Protein AF-A0A1N7KGU0-F1 (afdb_monomer)

Nearest PDB structures (foldseek):
  3zkc-assembly1_B  TM=7.750E-01  e=6.112E-02  Bacillus subtilis subsp. subtilis str. 168
  3zkc-assembly1_A  TM=7.699E-01  e=1.001E-01  Bacillus subtilis subsp. subtilis str. 168
  1zz6-assembly1_B-2  TM=6.681E-01  e=3.657E-01  Streptomyces wedmorensis
  2bnn-assembly1_B-2  TM=7.001E-01  e=5.632E-01  Streptomyces wedmorensis
  1zzb-assembly1_A-2  TM=6.580E-01  e=4.400E-01  Streptomyces wedmorensis

Solvent-accessible surface area (backbone atoms only — not comparable to full-atom values): 6970 Å² total; per-residue (Å²): 83,84,42,79,38,60,47,60,47,26,51,71,70,75,39,82,75,48,49,66,65,40,34,75,55,75,36,58,66,70,59,25,44,27,53,67,69,68,68,49,92,70,82,56,69,71,57,52,51,36,49,22,66,76,66,74,51,53,70,68,69,40,33,30,35,56,70,66,89,89,67,64,90,37,80,91,40,87,63,45,80,31,49,56,74,87,72,74,66,59,60,66,68,59,66,74,44,51,73,70,54,46,52,52,49,52,54,50,53,49,32,60,75,74,74,98

Secondary structure (DSSP, 8-state):
-EEE-HHHHHHHTTPPP-HHHHHHTT--HHHHHHHHTT--S---HHHHHHHHHHHT--HHHHEEE---TT--TTTTSGGGGG--------HHHHHTS-HHHHHHHHHHHHHHHHT-

Mean predicted aligned error: 6.51 Å

Structure (mmCIF, N/CA/C/O backbone):
data_AF-A0A1N7KGU0-F1
#
_entry.id   AF-A0A1N7KGU0-F1
#
loop_
_atom_site.group_PDB
_atom_site.id
_atom_site.type_symbol
_atom_site.label_atom_id
_atom_site.label_alt_id
_atom_site.label_comp_id
_atom_site.label_asym_id
_atom_site.label_entity_id
_atom_site.label_seq_id
_atom_site.pdbx_PDB_ins_code
_atom_site.Cartn_x
_atom_site.Cartn_y
_atom_site.Cartn_z
_atom_site.occupancy
_atom_site.B_iso_or_equiv
_atom_site.auth_seq_id
_atom_site.auth_comp_id
_atom_site.auth_asym_id
_atom_site.auth_atom_id
_atom_site.pdbx_PDB_model_num
ATOM 1 N N . MET A 1 1 ? -4.161 2.610 -15.987 1.00 85.12 1 MET A N 1
ATOM 2 C CA . MET A 1 1 ? -2.704 2.406 -15.772 1.00 85.12 1 MET A CA 1
ATOM 3 C C . MET A 1 1 ? -2.473 1.586 -14.505 1.00 85.12 1 MET A C 1
ATOM 5 O O . MET A 1 1 ? -3.261 1.714 -13.579 1.00 85.12 1 MET A O 1
ATOM 9 N N . PHE A 1 2 ? -1.430 0.750 -14.432 1.00 88.69 2 PHE A N 1
ATOM 10 C CA . PHE A 1 2 ? -1.081 0.084 -13.170 1.00 88.69 2 PHE A CA 1
ATOM 11 C C . PHE A 1 2 ? -0.480 1.076 -12.171 1.00 88.69 2 PHE A C 1
ATOM 13 O O . PHE A 1 2 ? 0.437 1.819 -12.510 1.00 88.69 2 PHE A O 1
ATOM 20 N N . VAL A 1 3 ? -0.970 1.050 -10.936 1.00 89.38 3 VAL A N 1
ATOM 21 C CA . VAL A 1 3 ? -0.500 1.887 -9.830 1.00 89.38 3 VAL A CA 1
ATOM 22 C C . VAL A 1 3 ? -0.036 0.994 -8.692 1.00 89.38 3 VAL A C 1
ATOM 24 O O . VAL A 1 3 ? -0.728 0.058 -8.292 1.00 89.38 3 VAL A O 1
ATOM 27 N N . PHE A 1 4 ? 1.148 1.295 -8.172 1.00 92.00 4 PHE A N 1
ATOM 28 C CA . PHE A 1 4 ? 1.755 0.585 -7.056 1.00 92.00 4 PHE A CA 1
ATOM 29 C C . PHE A 1 4 ? 1.407 1.262 -5.725 1.00 92.00 4 PHE A C 1
ATOM 31 O O . PHE A 1 4 ? 1.648 2.454 -5.558 1.00 92.00 4 PHE A O 1
ATOM 38 N N . GLN A 1 5 ? 0.848 0.497 -4.784 1.00 89.31 5 GLN A N 1
ATOM 39 C CA . GLN A 1 5 ? 0.181 1.008 -3.573 1.00 89.31 5 GLN A CA 1
ATOM 40 C C . GLN A 1 5 ? 0.695 0.353 -2.276 1.00 89.31 5 GLN A C 1
ATOM 42 O O . GLN A 1 5 ? -0.060 -0.079 -1.404 1.00 89.31 5 GLN A O 1
ATOM 47 N N . ILE A 1 6 ? 2.018 0.227 -2.139 1.00 92.75 6 ILE A N 1
ATOM 48 C CA . ILE A 1 6 ? 2.640 -0.428 -0.973 1.00 92.75 6 ILE A CA 1
ATOM 49 C C . ILE A 1 6 ? 2.380 0.299 0.349 1.00 92.75 6 ILE A C 1
ATOM 51 O O . ILE A 1 6 ? 2.324 -0.332 1.405 1.00 92.75 6 ILE A O 1
ATOM 55 N N . ARG A 1 7 ? 2.218 1.625 0.309 1.00 91.25 7 ARG A N 1
ATOM 56 C CA . ARG A 1 7 ? 1.952 2.424 1.507 1.00 91.25 7 ARG A CA 1
ATOM 57 C C . ARG A 1 7 ? 0.579 2.075 2.073 1.00 91.25 7 ARG A C 1
ATOM 59 O O . ARG A 1 7 ? 0.464 1.810 3.265 1.00 91.25 7 ARG A O 1
ATOM 66 N N . GLU A 1 8 ? -0.429 2.043 1.214 1.00 87.12 8 GLU A N 1
ATOM 67 C CA . GLU A 1 8 ? -1.802 1.674 1.541 1.00 87.12 8 GLU A CA 1
ATOM 68 C C . GLU A 1 8 ? -1.861 0.230 2.033 1.00 87.12 8 GLU A C 1
ATOM 70 O O . GLU A 1 8 ? -2.486 -0.041 3.057 1.00 87.12 8 GLU A O 1
ATOM 75 N N . TYR A 1 9 ? -1.143 -0.679 1.365 1.00 89.69 9 TYR A N 1
ATOM 76 C CA . TYR A 1 9 ? -1.056 -2.074 1.788 1.00 89.69 9 TYR A CA 1
ATOM 77 C C . TYR A 1 9 ? -0.502 -2.209 3.216 1.00 89.69 9 TYR A C 1
ATOM 79 O O . TYR A 1 9 ? -1.064 -2.934 4.035 1.00 89.69 9 TYR A O 1
ATOM 87 N N . PHE A 1 10 ? 0.566 -1.479 3.558 1.00 91.44 10 PHE A N 1
ATOM 88 C CA . PHE A 1 10 ? 1.096 -1.475 4.923 1.00 91.44 10 PHE A CA 1
ATOM 89 C C . PHE A 1 10 ? 0.066 -1.007 5.948 1.00 91.44 10 PHE A C 1
ATOM 91 O O . PHE A 1 10 ? -0.139 -1.691 6.950 1.00 91.44 10 PHE A O 1
ATOM 98 N N . LEU A 1 11 ? -0.629 0.094 5.668 1.00 87.94 11 LEU A N 1
ATOM 99 C CA . LEU A 1 11 ? -1.663 0.623 6.556 1.00 87.94 11 LEU A CA 1
ATOM 100 C C . LEU A 1 11 ? -2.810 -0.378 6.762 1.00 87.94 11 LEU A C 1
ATOM 102 O O . LEU A 1 11 ? -3.213 -0.615 7.896 1.00 87.94 11 LEU A O 1
ATOM 106 N N . GLN A 1 12 ? -3.273 -1.038 5.698 1.00 83.69 12 GLN A N 1
ATOM 107 C CA . GLN A 1 12 ? -4.326 -2.061 5.773 1.00 83.69 12 GLN A CA 1
ATOM 108 C C . GLN A 1 12 ? -3.935 -3.275 6.627 1.00 83.69 12 GLN A C 1
ATOM 110 O O . GLN A 1 12 ? -4.800 -3.940 7.190 1.00 83.69 12 GLN A O 1
ATOM 115 N N . LYS A 1 13 ? -2.637 -3.572 6.733 1.00 86.19 13 LYS A N 1
ATOM 116 C CA . LYS A 1 13 ? -2.104 -4.642 7.588 1.00 86.19 13 LYS A CA 1
ATOM 117 C C . LYS A 1 13 ? -1.701 -4.153 8.986 1.00 86.19 13 LYS A C 1
ATOM 119 O O . LYS A 1 13 ? -1.060 -4.900 9.718 1.00 86.19 13 LYS A O 1
ATOM 124 N N . GLY A 1 14 ? -2.023 -2.909 9.352 1.00 84.88 14 GLY A N 1
ATOM 125 C CA . GLY A 1 14 ? -1.640 -2.323 10.641 1.00 84.88 14 GLY A CA 1
ATOM 126 C C . GLY A 1 14 ? -0.134 -2.078 10.783 1.00 84.88 14 GLY A C 1
ATOM 127 O O . GLY A 1 14 ? 0.375 -1.932 11.892 1.00 84.88 14 GLY A O 1
ATOM 128 N N . MET A 1 15 ? 0.605 -2.042 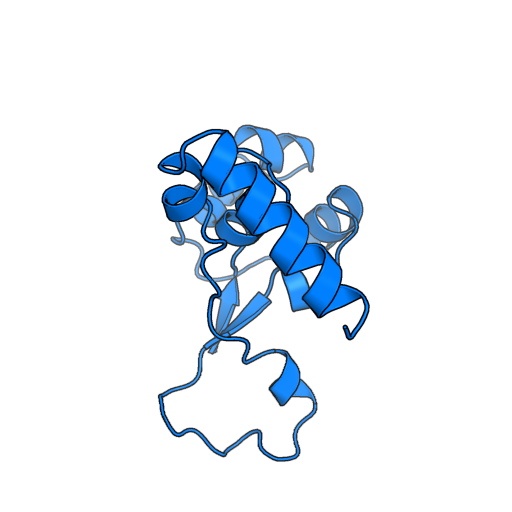9.672 1.00 88.88 15 MET A N 1
ATOM 129 C CA . MET A 1 15 ? 2.043 -1.798 9.659 1.00 88.88 15 MET A CA 1
ATOM 130 C C . MET A 1 15 ? 2.338 -0.331 9.361 1.00 88.88 15 MET A C 1
ATOM 132 O O . MET A 1 15 ? 1.799 0.259 8.424 1.00 88.88 15 MET A O 1
ATOM 136 N N . LYS A 1 16 ? 3.274 0.258 10.111 1.00 90.12 16 LYS A N 1
ATOM 137 C CA . LYS A 1 16 ? 3.768 1.608 9.822 1.00 90.12 16 LYS A CA 1
ATOM 138 C C . LYS A 1 16 ? 4.607 1.596 8.535 1.00 90.12 16 LYS A C 1
ATOM 140 O O . LYS A 1 16 ? 5.628 0.900 8.497 1.00 90.12 16 LYS A O 1
ATOM 145 N N . PRO A 1 17 ? 4.261 2.395 7.507 1.00 92.50 17 PRO A N 1
ATOM 146 C CA . PRO A 1 17 ? 5.084 2.496 6.312 1.00 92.50 17 PRO A CA 1
ATOM 147 C C . PRO A 1 17 ? 6.463 3.066 6.644 1.00 92.50 17 PRO A C 1
ATOM 149 O O . PRO A 1 17 ? 6.574 4.167 7.183 1.00 92.50 17 PRO A O 1
ATOM 152 N N . SER A 1 18 ? 7.525 2.318 6.339 1.00 95.50 18 SER A N 1
ATOM 153 C CA . SER A 1 18 ? 8.893 2.759 6.613 1.00 95.50 18 SER A CA 1
ATOM 154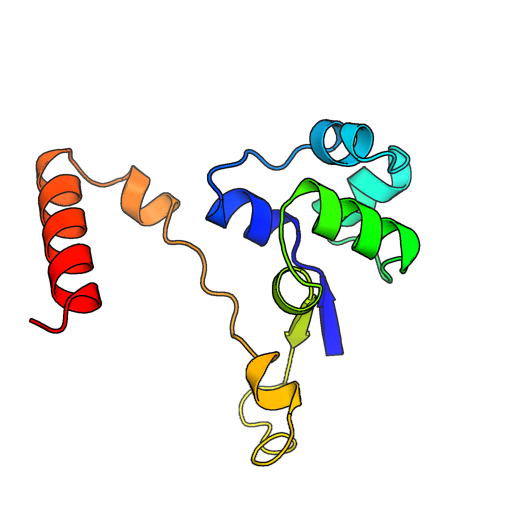 C C . SER A 1 18 ? 9.878 2.259 5.561 1.00 95.50 18 SER A C 1
ATOM 156 O O . SER A 1 18 ? 9.790 1.121 5.094 1.00 95.50 18 SER A O 1
ATOM 158 N N . VAL A 1 19 ? 10.844 3.112 5.205 1.00 97.06 19 VAL A N 1
ATOM 159 C CA . VAL A 1 19 ? 11.926 2.766 4.265 1.00 97.06 19 VAL A CA 1
ATOM 160 C C . VAL A 1 19 ? 12.693 1.548 4.776 1.00 97.06 19 VAL A C 1
ATOM 162 O O . VAL A 1 19 ? 12.995 0.634 4.013 1.00 97.06 19 VAL A O 1
ATOM 165 N N . TYR A 1 20 ? 12.925 1.497 6.087 1.00 97.00 20 TYR A N 1
ATOM 166 C CA . TYR A 1 20 ? 13.611 0.400 6.754 1.00 97.00 20 TYR A CA 1
ATOM 167 C C . TYR A 1 20 ? 12.880 -0.946 6.605 1.00 97.00 20 TYR A C 1
ATOM 169 O O . TYR A 1 20 ? 13.524 -1.970 6.385 1.00 97.00 20 TYR A O 1
ATOM 177 N N . THR A 1 21 ? 11.543 -0.954 6.642 1.00 95.56 21 THR A N 1
ATOM 178 C CA . THR A 1 21 ? 10.730 -2.163 6.421 1.00 95.56 21 THR A CA 1
ATOM 179 C C . THR A 1 21 ? 10.987 -2.756 5.036 1.00 95.56 21 THR A C 1
ATOM 181 O O . THR A 1 21 ? 11.186 -3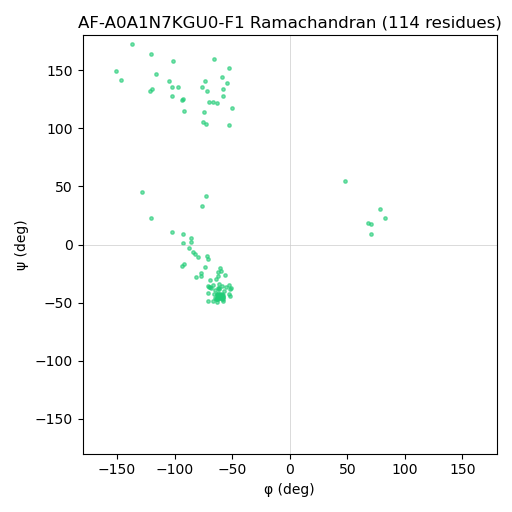.959 4.916 1.00 95.56 21 THR A O 1
ATOM 184 N N . LEU A 1 22 ? 11.062 -1.922 3.996 1.00 96.44 22 LEU A N 1
ATOM 185 C CA . LEU A 1 22 ? 11.391 -2.382 2.642 1.00 96.44 22 LEU A CA 1
ATOM 186 C C . LEU A 1 22 ? 12.861 -2.801 2.514 1.00 96.44 22 LEU A C 1
ATOM 188 O O . LEU A 1 22 ? 13.167 -3.773 1.827 1.00 96.44 22 LEU A O 1
ATOM 192 N N . MET A 1 23 ? 13.777 -2.122 3.208 1.00 97.62 23 MET A N 1
ATOM 193 C CA . MET A 1 23 ? 15.188 -2.522 3.237 1.00 97.62 23 MET A CA 1
ATOM 194 C C . MET A 1 23 ? 15.387 -3.913 3.846 1.00 97.62 23 MET A C 1
ATOM 196 O O . MET A 1 23 ? 16.179 -4.688 3.314 1.00 97.62 23 MET A O 1
ATOM 200 N N . LYS A 1 24 ? 14.618 -4.277 4.883 1.00 95.88 24 LYS A N 1
ATOM 201 C CA . LYS A 1 24 ? 14.607 -5.640 5.448 1.00 95.88 24 LYS A CA 1
ATOM 202 C C . LYS A 1 24 ? 14.207 -6.720 4.438 1.00 95.88 24 LYS A C 1
ATOM 204 O O . LYS A 1 24 ? 14.599 -7.868 4.602 1.00 95.88 24 LYS A O 1
ATOM 209 N N . MET A 1 25 ? 13.485 -6.356 3.380 1.00 95.56 25 MET A N 1
ATOM 210 C CA . MET A 1 25 ? 13.116 -7.256 2.280 1.00 95.56 25 MET A CA 1
ATOM 211 C C . MET A 1 25 ? 14.207 -7.341 1.196 1.00 95.56 25 MET A C 1
ATOM 213 O O . MET A 1 25 ? 13.990 -7.934 0.142 1.00 95.56 25 MET A O 1
ATOM 217 N N . GLY A 1 26 ? 15.372 -6.715 1.402 1.00 95.81 26 GLY A N 1
ATOM 218 C CA . GLY A 1 26 ? 16.465 -6.692 0.428 1.00 95.81 26 GLY A CA 1
ATOM 219 C C . GLY A 1 26 ? 16.252 -5.697 -0.717 1.00 95.81 26 GLY A C 1
ATOM 220 O O . GLY A 1 26 ? 16.687 -5.955 -1.845 1.00 95.81 26 GLY A O 1
ATOM 221 N N . ILE A 1 27 ? 15.554 -4.586 -0.450 1.00 97.25 27 ILE A N 1
ATOM 222 C CA . ILE A 1 27 ? 15.346 -3.478 -1.392 1.00 97.25 27 ILE A CA 1
ATOM 223 C C . ILE A 1 27 ? 16.286 -2.327 -1.026 1.00 97.25 27 ILE A C 1
ATOM 225 O O . ILE A 1 27 ? 16.299 -1.857 0.110 1.00 97.25 27 ILE A O 1
ATOM 229 N N . ALA A 1 28 ? 17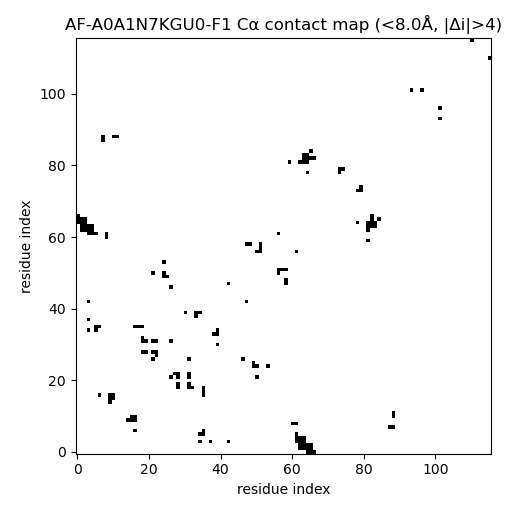.054 -1.830 -1.997 1.00 97.31 28 ALA A N 1
ATOM 230 C CA . ALA A 1 28 ? 17.967 -0.711 -1.773 1.00 97.31 28 ALA A CA 1
ATOM 231 C C . ALA A 1 28 ? 17.226 0.548 -1.281 1.00 97.31 28 ALA A C 1
ATOM 233 O O . ALA A 1 28 ? 16.132 0.860 -1.756 1.00 97.31 28 ALA A O 1
ATOM 234 N N . GLN A 1 29 ? 17.858 1.314 -0.387 1.00 97.31 29 GLN A N 1
ATOM 235 C CA . GLN A 1 29 ? 17.261 2.478 0.281 1.00 97.31 29 GLN A CA 1
ATOM 236 C C . GLN A 1 29 ? 16.627 3.485 -0.690 1.00 97.31 29 GLN A C 1
ATOM 238 O O . GLN A 1 29 ? 15.505 3.933 -0.465 1.00 97.31 29 GLN A O 1
ATOM 243 N N . LYS A 1 30 ? 17.310 3.811 -1.798 1.00 96.62 30 LYS A N 1
ATOM 244 C CA . LYS A 1 30 ? 16.791 4.736 -2.821 1.00 96.62 30 LYS A CA 1
ATOM 245 C C . LYS A 1 30 ? 15.483 4.228 -3.436 1.00 96.62 30 LYS A C 1
ATOM 247 O O . LYS A 1 30 ? 14.521 4.982 -3.550 1.00 96.62 30 LYS A O 1
ATOM 252 N N . SER A 1 31 ? 15.432 2.944 -3.788 1.00 96.75 31 SER A N 1
ATOM 253 C CA . SER A 1 31 ? 14.229 2.305 -4.331 1.00 96.75 31 SER A CA 1
ATOM 254 C C . SER A 1 31 ? 13.109 2.273 -3.293 1.00 96.75 31 SER A C 1
ATOM 256 O O . SER A 1 31 ? 11.989 2.666 -3.596 1.00 96.75 31 SER A O 1
ATOM 258 N N . ALA A 1 32 ? 13.422 1.886 -2.054 1.00 97.00 32 ALA A N 1
ATOM 259 C CA . ALA A 1 32 ? 12.472 1.869 -0.946 1.00 97.00 32 ALA A CA 1
ATOM 260 C C . ALA A 1 32 ? 11.857 3.256 -0.678 1.00 97.00 32 ALA A C 1
ATOM 262 O O . ALA A 1 32 ? 10.644 3.376 -0.509 1.00 97.00 32 ALA A O 1
ATOM 263 N N . TYR A 1 33 ? 12.673 4.311 -0.698 1.00 96.81 33 TYR A N 1
ATOM 264 C CA . TYR A 1 33 ? 12.196 5.687 -0.578 1.00 96.81 33 TYR A CA 1
ATOM 265 C C . TYR A 1 33 ? 11.274 6.080 -1.741 1.00 96.81 33 TYR A C 1
ATOM 267 O O . TYR A 1 33 ? 10.185 6.610 -1.512 1.00 96.81 33 TYR A O 1
ATOM 275 N N . ASN A 1 34 ? 11.666 5.789 -2.985 1.00 96.12 34 ASN A N 1
ATOM 276 C CA . ASN A 1 34 ? 10.851 6.101 -4.164 1.00 96.12 34 ASN A CA 1
ATOM 277 C C . ASN A 1 34 ? 9.498 5.376 -4.139 1.00 96.12 34 ASN A C 1
ATOM 279 O O . ASN A 1 34 ? 8.480 5.966 -4.488 1.00 96.12 34 ASN A O 1
ATOM 283 N N . TYR A 1 35 ? 9.481 4.125 -3.678 1.00 95.75 35 TYR A N 1
ATOM 284 C CA . TYR A 1 35 ? 8.266 3.331 -3.515 1.00 95.75 35 TYR A CA 1
ATOM 285 C C . TYR A 1 35 ? 7.297 3.928 -2.494 1.00 95.75 35 TYR A C 1
ATOM 287 O O . TYR A 1 35 ? 6.117 4.072 -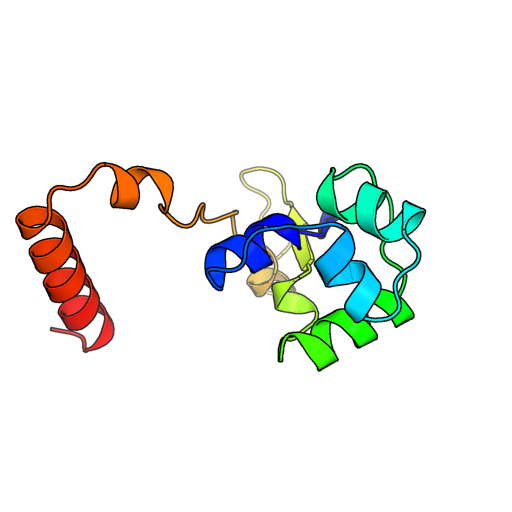2.788 1.00 95.75 35 TYR A O 1
ATOM 295 N N . LEU A 1 36 ? 7.780 4.327 -1.317 1.00 94.62 36 LEU A N 1
ATOM 296 C CA . LEU A 1 36 ? 6.913 4.867 -0.260 1.00 94.62 36 LEU A CA 1
ATOM 297 C C . LEU A 1 36 ? 6.469 6.311 -0.489 1.00 94.62 36 LEU A C 1
ATOM 299 O O . LEU A 1 36 ? 5.452 6.734 0.061 1.00 94.62 36 LEU A O 1
ATOM 303 N N . SER A 1 37 ? 7.240 7.072 -1.265 1.00 93.06 37 SER A N 1
ATOM 304 C CA . SER A 1 37 ? 6.913 8.453 -1.629 1.00 93.06 37 SER A CA 1
ATOM 305 C C . SER A 1 37 ? 6.032 8.562 -2.876 1.00 93.06 37 SER A C 1
ATOM 307 O O . SER A 1 37 ? 5.687 9.675 -3.256 1.00 93.06 37 SER A O 1
ATOM 309 N N . GLY A 1 38 ? 5.698 7.442 -3.531 1.00 88.75 38 GLY A N 1
ATOM 310 C CA . GLY A 1 38 ? 4.930 7.440 -4.781 1.00 88.75 38 GLY A CA 1
ATOM 311 C C . GLY A 1 38 ? 5.699 7.982 -5.993 1.00 88.75 38 GLY A C 1
ATOM 312 O O . GLY A 1 38 ? 5.119 8.160 -7.054 1.00 88.75 38 GLY A O 1
ATOM 313 N N . LYS A 1 39 ? 7.011 8.233 -5.864 1.00 89.69 39 LYS A N 1
ATOM 314 C CA . LYS A 1 39 ? 7.872 8.759 -6.942 1.00 89.69 39 LYS A CA 1
ATOM 315 C C . LYS A 1 39 ? 8.371 7.681 -7.906 1.00 89.69 39 LYS A C 1
ATOM 317 O O . LYS A 1 39 ? 9.049 7.985 -8.886 1.00 89.69 39 LYS A O 1
ATOM 322 N N . ALA A 1 40 ? 8.130 6.408 -7.603 1.00 88.69 40 ALA A N 1
ATOM 323 C CA . ALA A 1 40 ? 8.548 5.311 -8.461 1.00 88.69 40 ALA A CA 1
ATOM 324 C C . ALA A 1 40 ? 7.649 5.212 -9.703 1.00 88.69 40 ALA A C 1
ATOM 326 O O . ALA A 1 40 ? 6.487 4.840 -9.597 1.00 88.69 40 ALA A O 1
ATOM 327 N N . MET A 1 41 ? 8.222 5.460 -10.883 1.00 84.44 41 MET A N 1
ATOM 328 C CA . MET A 1 41 ? 7.528 5.307 -12.173 1.00 84.44 41 MET A CA 1
ATOM 329 C C . MET A 1 41 ? 7.315 3.843 -12.582 1.00 84.44 41 MET A C 1
ATOM 331 O O . MET A 1 41 ? 6.490 3.539 -13.434 1.00 84.44 41 MET A O 1
ATOM 335 N N . SER A 1 42 ? 8.085 2.927 -11.995 1.00 89.19 42 SER A N 1
ATOM 336 C CA . SER A 1 42 ? 8.020 1.496 -12.283 1.00 89.19 42 SER A CA 1
ATOM 337 C C . SER A 1 42 ? 8.421 0.685 -11.059 1.00 89.19 42 SER A C 1
ATOM 339 O O . SER A 1 42 ? 9.309 1.090 -10.298 1.00 89.19 42 SER A O 1
ATOM 341 N N . ILE A 1 43 ? 7.847 -0.506 -10.918 1.00 93.06 43 ILE A N 1
ATOM 342 C CA . ILE A 1 43 ? 8.314 -1.512 -9.967 1.00 93.06 43 ILE A CA 1
ATOM 343 C C . ILE A 1 43 ? 9.109 -2.591 -10.695 1.00 93.06 43 ILE A C 1
ATOM 345 O O . ILE A 1 43 ? 8.712 -3.074 -11.753 1.00 93.06 43 ILE A O 1
ATOM 349 N N . ARG A 1 44 ? 10.250 -2.973 -10.120 1.00 94.50 44 ARG A N 1
ATOM 350 C CA . ARG A 1 44 ? 11.023 -4.097 -10.636 1.00 94.50 44 ARG A CA 1
ATOM 351 C C . ARG A 1 44 ? 10.340 -5.413 -10.237 1.00 94.50 44 ARG A C 1
ATOM 353 O O . ARG A 1 44 ? 9.989 -5.544 -9.061 1.00 94.50 44 ARG A O 1
ATOM 360 N N . PRO A 1 45 ? 10.209 -6.400 -11.141 1.00 95.94 45 PRO A N 1
ATOM 361 C CA . PRO A 1 45 ? 9.607 -7.693 -10.808 1.00 95.94 45 PRO A CA 1
ATOM 362 C C . PRO A 1 45 ? 10.281 -8.405 -9.628 1.00 95.94 45 PRO A C 1
ATOM 364 O O . PRO A 1 45 ? 9.592 -8.983 -8.793 1.00 95.94 45 PRO A O 1
ATOM 367 N N . ASP A 1 46 ? 11.609 -8.301 -9.488 1.00 97.25 46 ASP A N 1
ATOM 368 C CA . ASP A 1 46 ? 12.330 -8.906 -8.360 1.00 97.25 46 ASP A CA 1
ATOM 369 C C . ASP A 1 46 ? 11.973 -8.259 -7.012 1.00 97.25 46 ASP A C 1
ATOM 371 O O . ASP A 1 46 ? 11.884 -8.943 -5.994 1.00 97.25 46 ASP A O 1
ATOM 375 N N . HIS A 1 47 ? 11.717 -6.948 -6.997 1.00 97.00 47 HIS A N 1
ATOM 376 C CA . HIS A 1 47 ? 11.239 -6.260 -5.800 1.00 97.00 47 HIS A CA 1
ATOM 377 C C . HIS A 1 47 ? 9.799 -6.651 -5.475 1.00 97.00 47 HIS A C 1
ATOM 379 O O . HIS A 1 47 ? 9.493 -6.890 -4.310 1.00 97.00 47 HIS A O 1
ATOM 385 N N . LEU A 1 48 ? 8.936 -6.756 -6.490 1.00 96.25 48 LEU A N 1
ATOM 386 C CA . LEU A 1 48 ? 7.556 -7.202 -6.311 1.00 96.25 48 LEU A CA 1
ATOM 387 C C . LEU A 1 48 ? 7.511 -8.616 -5.715 1.00 96.25 48 LEU A C 1
ATOM 389 O O . LEU A 1 48 ? 6.823 -8.834 -4.725 1.00 96.25 48 LEU A O 1
ATOM 393 N N . TYR A 1 49 ? 8.323 -9.539 -6.239 1.00 97.06 49 TYR A N 1
ATOM 394 C CA . TYR A 1 49 ? 8.467 -10.894 -5.703 1.00 97.06 49 TYR A CA 1
ATOM 395 C C . TYR A 1 49 ? 8.924 -10.905 -4.237 1.00 97.06 49 TYR A C 1
ATOM 397 O O . TYR A 1 49 ? 8.305 -11.567 -3.402 1.00 97.06 49 TYR A O 1
ATOM 405 N N . LYS A 1 50 ? 9.972 -10.137 -3.898 1.00 97.19 50 LYS A N 1
ATOM 406 C CA . LYS A 1 50 ? 10.474 -10.013 -2.517 1.00 97.19 50 LYS A CA 1
ATOM 407 C C . LYS A 1 50 ? 9.398 -9.501 -1.562 1.00 97.19 50 LYS A C 1
ATOM 409 O O . LYS A 1 50 ? 9.213 -10.073 -0.491 1.00 97.19 50 LYS A O 1
ATOM 414 N N . MET A 1 51 ? 8.680 -8.447 -1.955 1.00 96.00 51 MET A N 1
ATOM 415 C CA . MET A 1 51 ? 7.602 -7.878 -1.145 1.00 96.00 51 MET A CA 1
ATOM 416 C C . MET A 1 51 ? 6.468 -8.884 -0.954 1.00 96.00 51 MET A C 1
ATOM 418 O O . MET A 1 51 ? 6.074 -9.123 0.180 1.00 96.00 51 MET A O 1
ATOM 422 N N . CYS A 1 52 ? 5.984 -9.507 -2.031 1.00 95.62 52 CYS A N 1
ATOM 423 C CA . CYS A 1 52 ? 4.907 -10.496 -1.975 1.00 95.62 52 CYS A CA 1
ATOM 424 C C . CYS A 1 52 ? 5.256 -11.696 -1.089 1.00 95.62 52 CYS A C 1
ATOM 426 O O . CYS A 1 52 ? 4.446 -12.104 -0.261 1.00 95.62 52 CYS A O 1
ATOM 428 N N . THR A 1 53 ? 6.486 -12.202 -1.202 1.00 95.69 53 THR A N 1
ATOM 429 C CA . THR A 1 53 ? 6.976 -13.320 -0.382 1.00 95.69 53 THR A CA 1
ATOM 430 C C . THR A 1 53 ? 7.038 -12.938 1.096 1.00 95.69 53 THR A C 1
ATOM 432 O O . THR A 1 53 ? 6.568 -13.680 1.950 1.00 95.69 53 THR A O 1
ATOM 435 N N . PHE A 1 54 ? 7.592 -11.765 1.411 1.00 94.81 54 PHE A N 1
ATOM 436 C CA . PHE A 1 54 ? 7.736 -11.320 2.797 1.00 94.81 54 PHE A CA 1
ATOM 437 C C . PHE A 1 54 ? 6.390 -10.962 3.444 1.00 94.81 54 PHE A C 1
ATOM 439 O O . PHE A 1 54 ? 6.182 -11.194 4.631 1.00 94.81 54 PHE A O 1
ATOM 446 N N . LEU A 1 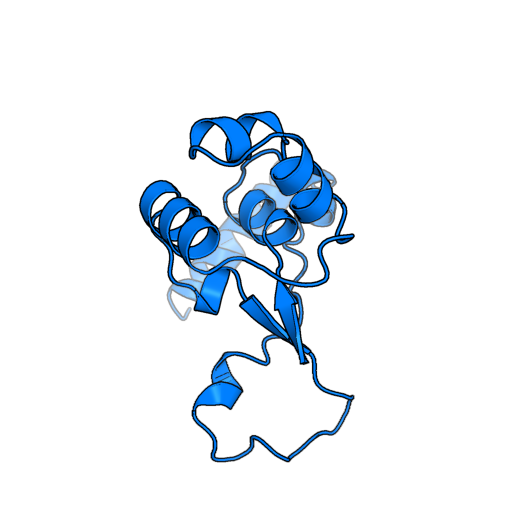55 ? 5.478 -10.371 2.671 1.00 93.25 55 LEU A N 1
ATOM 447 C CA . LEU A 1 55 ? 4.194 -9.852 3.147 1.00 93.25 55 LEU A CA 1
ATOM 448 C C . LEU A 1 55 ? 3.043 -10.850 3.030 1.00 93.25 55 LEU A C 1
ATOM 450 O O . LEU A 1 55 ? 1.913 -10.486 3.364 1.00 93.25 55 LEU A O 1
ATOM 454 N N . ASN A 1 56 ? 3.336 -12.063 2.553 1.00 94.00 56 ASN A N 1
ATOM 455 C CA . ASN A 1 56 ? 2.368 -13.112 2.259 1.00 94.00 56 ASN A CA 1
ATOM 456 C C . ASN A 1 56 ? 1.181 -12.584 1.435 1.00 94.00 56 ASN A C 1
ATOM 458 O O . ASN A 1 56 ? 0.025 -12.671 1.851 1.00 94.00 56 ASN A O 1
ATOM 462 N N . CYS A 1 57 ? 1.490 -11.961 0.297 1.00 92.31 57 CYS A N 1
ATOM 463 C CA . CYS A 1 57 ? 0.494 -11.387 -0.602 1.00 92.31 57 CYS A CA 1
ATOM 464 C C . CYS A 1 57 ? 0.787 -11.686 -2.066 1.00 92.31 57 CYS A C 1
ATOM 466 O O . CYS A 1 57 ? 1.840 -12.202 -2.434 1.00 92.31 57 CYS A O 1
ATOM 468 N N . THR A 1 58 ? -0.161 -11.326 -2.917 1.00 93.12 58 THR A N 1
ATOM 469 C CA . THR A 1 58 ? -0.076 -11.442 -4.370 1.00 93.12 58 THR A CA 1
ATOM 470 C C . THR A 1 58 ? 0.255 -10.094 -5.023 1.00 93.12 58 THR A C 1
ATOM 472 O O . THR A 1 58 ? -0.039 -9.036 -4.459 1.00 93.12 58 THR A O 1
ATOM 475 N N . PRO A 1 59 ? 0.796 -10.081 -6.257 1.00 93.56 59 PRO A N 1
ATOM 476 C CA . PRO A 1 59 ? 0.987 -8.851 -7.026 1.00 93.56 59 PRO A CA 1
ATOM 477 C C . PRO A 1 59 ? -0.265 -7.973 -7.132 1.00 93.56 59 PRO A C 1
ATOM 479 O O . PRO A 1 59 ? -0.162 -6.754 -7.043 1.00 93.56 59 PRO A O 1
ATOM 482 N N . LYS A 1 60 ? -1.447 -8.590 -7.256 1.00 90.50 60 LYS A N 1
ATOM 483 C CA . LYS A 1 60 ? -2.760 -7.923 -7.323 1.00 90.50 60 LYS A CA 1
ATOM 484 C C . LYS A 1 60 ? -3.107 -7.133 -6.056 1.00 90.50 60 LYS A C 1
ATOM 486 O O . LYS A 1 60 ? -3.929 -6.225 -6.098 1.00 90.50 60 LYS A O 1
ATOM 491 N N . GLU A 1 61 ? -2.519 -7.477 -4.914 1.00 90.38 61 GLU A N 1
ATOM 492 C CA . GLU A 1 61 ? -2.721 -6.725 -3.671 1.00 90.38 61 GLU A CA 1
ATOM 493 C C . GLU A 1 61 ? -1.824 -5.484 -3.601 1.00 90.38 61 GLU A C 1
ATOM 495 O O . GLU A 1 61 ? -2.205 -4.480 -3.002 1.00 90.38 61 GLU A O 1
ATOM 500 N N . LEU A 1 62 ? -0.660 -5.517 -4.256 1.00 92.31 62 LEU A N 1
ATOM 501 C CA . LEU A 1 62 ? 0.282 -4.395 -4.304 1.00 92.31 62 LEU A CA 1
ATOM 502 C C . LEU A 1 62 ? 0.099 -3.490 -5.528 1.00 92.31 62 LEU A C 1
ATOM 504 O O . LEU A 1 62 ? 0.571 -2.351 -5.524 1.00 92.31 62 LEU A O 1
ATOM 508 N N . LEU A 1 63 ? -0.577 -3.984 -6.564 1.00 92.00 63 LEU A N 1
ATOM 509 C CA . LEU A 1 63 ? -0.849 -3.288 -7.815 1.00 92.00 63 LEU A CA 1
ATOM 510 C C . LEU A 1 63 ? -2.355 -3.167 -8.033 1.00 92.00 63 LEU A C 1
ATOM 512 O O . LEU A 1 63 ? -3.079 -4.152 -7.936 1.00 92.00 63 LEU A O 1
ATOM 516 N N . ARG A 1 64 ? -2.815 -1.977 -8.413 1.00 88.62 64 ARG A N 1
ATOM 517 C CA . ARG A 1 64 ? -4.184 -1.758 -8.900 1.00 88.62 64 ARG A CA 1
ATOM 518 C C . ARG A 1 64 ? -4.186 -1.193 -10.307 1.00 88.62 64 ARG A C 1
ATOM 520 O O . ARG A 1 64 ? -3.174 -0.663 -10.758 1.00 88.62 64 ARG A O 1
ATOM 527 N N . LEU A 1 65 ? -5.331 -1.259 -10.971 1.00 90.06 65 LEU A N 1
ATOM 528 C CA . LEU A 1 65 ? -5.595 -0.464 -12.159 1.00 90.06 65 LEU A CA 1
ATOM 529 C C . LEU A 1 65 ? -6.300 0.826 -11.770 1.00 90.06 65 LEU A C 1
ATOM 531 O O . LEU A 1 65 ? -7.344 0.809 -11.127 1.00 90.06 65 LEU A O 1
ATOM 535 N N . ASP A 1 66 ? -5.700 1.931 -12.179 1.00 86.62 66 ASP A N 1
ATOM 536 C CA . ASP A 1 66 ? -6.310 3.248 -12.163 1.00 86.62 66 ASP A CA 1
ATOM 537 C C . ASP A 1 66 ? -6.969 3.478 -13.522 1.00 86.62 66 ASP A C 1
ATOM 539 O O . ASP A 1 66 ? -6.287 3.459 -14.556 1.00 86.62 66 ASP A O 1
ATOM 543 N N . LEU A 1 67 ? -8.293 3.583 -13.515 1.00 84.88 67 LEU A N 1
ATOM 544 C CA . LEU A 1 67 ? -9.117 3.801 -14.698 1.00 84.88 67 LEU A CA 1
ATOM 545 C C . LEU A 1 67 ? -9.820 5.154 -14.566 1.00 84.88 67 LEU A C 1
ATOM 547 O O . LEU A 1 67 ? -10.166 5.529 -13.442 1.00 84.88 67 LEU A O 1
ATOM 551 N N . PRO A 1 68 ? -10.054 5.869 -15.680 1.00 81.81 68 PRO A N 1
ATOM 552 C CA . PRO A 1 68 ? -10.953 7.015 -15.694 1.00 81.81 68 PRO A CA 1
ATOM 553 C C . PRO A 1 68 ? -12.332 6.660 -15.124 1.00 81.81 68 PRO A C 1
ATOM 555 O O . PRO A 1 68 ? -12.774 5.509 -15.203 1.00 81.81 68 PRO A O 1
ATOM 558 N N . GLU A 1 69 ? -13.018 7.655 -14.562 1.00 68.56 69 GLU A N 1
ATOM 559 C CA . GLU A 1 69 ? -14.431 7.502 -14.217 1.00 68.56 69 GLU A CA 1
ATOM 560 C C . GLU A 1 69 ? -15.214 7.146 -15.493 1.00 68.56 69 GLU A C 1
ATOM 562 O O . GLU A 1 69 ? -14.959 7.707 -16.557 1.00 68.56 69 GLU A O 1
ATOM 567 N N . ASP A 1 70 ? -16.091 6.146 -15.389 1.00 72.25 70 ASP A N 1
ATOM 568 C CA . ASP A 1 70 ? -16.927 5.608 -16.476 1.00 72.25 70 ASP A CA 1
ATOM 569 C C . ASP A 1 70 ? -16.215 4.795 -17.580 1.00 72.25 70 ASP A C 1
ATOM 571 O O . ASP A 1 70 ? -16.792 4.516 -18.633 1.00 72.25 70 ASP A O 1
ATOM 575 N N . ASP A 1 71 ? -14.987 4.322 -17.337 1.00 78.44 71 ASP A N 1
ATOM 576 C CA . ASP A 1 71 ? -14.304 3.402 -18.255 1.00 78.44 71 ASP A CA 1
ATOM 577 C C . ASP A 1 71 ? -14.917 1.980 -18.220 1.00 78.44 71 ASP A C 1
ATOM 579 O O . ASP A 1 71 ? -14.676 1.182 -17.307 1.00 78.44 71 ASP A O 1
ATOM 583 N N . ALA A 1 72 ? -15.699 1.646 -19.254 1.00 80.81 72 ALA A N 1
ATOM 584 C CA . ALA A 1 72 ? -16.326 0.334 -19.444 1.00 80.81 72 ALA A CA 1
ATOM 585 C C . ALA A 1 72 ? -15.422 -0.708 -20.142 1.00 80.81 72 ALA A C 1
ATOM 587 O O . ALA A 1 72 ? -15.846 -1.844 -20.363 1.00 80.81 72 ALA A O 1
ATOM 588 N N . SER A 1 73 ? -14.167 -0.377 -20.475 1.00 84.69 73 SER A N 1
ATOM 589 C CA . SER A 1 73 ? -13.279 -1.249 -21.267 1.00 84.69 73 SER A CA 1
ATOM 590 C C . SER A 1 73 ? -12.992 -2.614 -20.630 1.00 84.69 73 SER A C 1
ATOM 592 O O . SER A 1 73 ? -12.612 -3.555 -21.328 1.00 84.69 73 SER A O 1
ATOM 594 N N . LEU A 1 74 ? -13.189 -2.753 -19.313 1.00 86.44 74 LEU A N 1
ATOM 595 C CA . LEU A 1 74 ? -12.933 -3.993 -18.577 1.00 86.44 74 LEU A CA 1
ATOM 596 C C . LEU A 1 74 ? -14.190 -4.805 -18.248 1.00 86.44 74 LEU A C 1
ATOM 598 O O . LEU A 1 74 ? -14.082 -5.751 -17.471 1.00 86.44 74 LEU A O 1
ATOM 602 N N . GLU A 1 75 ? -15.369 -4.490 -18.794 1.00 84.94 75 GLU A N 1
ATOM 603 C CA . GLU A 1 75 ? -16.637 -5.095 -18.354 1.00 84.94 75 GLU A CA 1
ATOM 604 C C . GLU A 1 75 ? -16.623 -6.637 -18.335 1.00 84.94 75 GLU A C 1
ATOM 606 O O . GLU A 1 75 ? -17.138 -7.224 -17.379 1.00 84.94 75 GLU A O 1
ATOM 611 N N . ASN A 1 76 ? -15.918 -7.259 -19.290 1.00 88.75 76 ASN A N 1
ATOM 612 C CA . ASN A 1 76 ? -15.724 -8.710 -19.418 1.00 88.75 76 ASN A CA 1
ATOM 613 C C . ASN A 1 76 ? -14.244 -9.148 -19.359 1.00 88.75 76 ASN A C 1
ATOM 615 O O . ASN A 1 76 ? -13.884 -10.205 -19.875 1.00 88.75 76 ASN A O 1
ATOM 619 N N . HIS A 1 77 ? -13.360 -8.339 -18.766 1.00 89.12 77 HIS A N 1
ATOM 620 C CA . HIS A 1 77 ? -11.920 -8.614 -18.740 1.00 89.12 77 HIS A CA 1
ATOM 621 C C . HIS A 1 77 ? -11.452 -9.106 -17.355 1.00 89.12 77 HIS A C 1
ATOM 623 O O . HIS A 1 77 ? -11.837 -8.511 -16.348 1.00 89.12 77 HIS A O 1
ATOM 629 N N . PRO A 1 78 ? -10.535 -10.094 -17.247 1.00 88.62 78 PRO A N 1
ATOM 630 C CA . PRO A 1 78 ? -10.012 -10.565 -15.951 1.00 88.62 78 PRO A CA 1
ATOM 631 C C . PRO A 1 78 ? -9.377 -9.465 -15.084 1.00 88.62 78 PRO A C 1
ATOM 633 O O . PRO A 1 78 ? -9.353 -9.537 -13.856 1.00 88.62 78 PRO A O 1
ATOM 636 N N . LEU A 1 79 ? -8.876 -8.406 -15.723 1.00 88.94 79 LEU A N 1
ATOM 637 C CA . LEU A 1 79 ? -8.319 -7.246 -15.024 1.00 88.94 79 LEU A CA 1
ATOM 638 C C . LEU A 1 79 ? -9.370 -6.358 -14.342 1.00 88.94 79 LEU A C 1
ATOM 640 O O . LEU A 1 79 ? -8.989 -5.504 -13.545 1.00 88.94 79 LEU A O 1
ATOM 644 N N . LYS A 1 80 ? -10.670 -6.566 -14.578 1.00 87.62 80 LYS A N 1
ATOM 645 C CA . LYS A 1 80 ? -11.745 -5.848 -13.875 1.00 87.62 80 LYS A CA 1
ATOM 64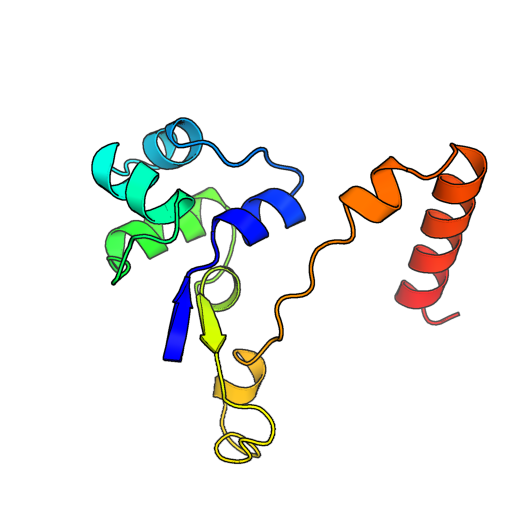6 C C . LYS A 1 80 ? -11.571 -5.918 -12.360 1.00 87.62 80 LYS A C 1
ATOM 648 O O . LYS A 1 80 ? -11.738 -4.929 -11.658 1.00 87.62 80 LYS A O 1
ATOM 653 N N . GLU A 1 81 ? -11.123 -7.063 -11.851 1.00 85.06 81 GLU A N 1
ATOM 654 C CA . GLU A 1 81 ? -10.894 -7.263 -10.419 1.00 85.06 81 GLU A CA 1
ATOM 655 C C . GLU A 1 81 ? -9.689 -6.495 -9.848 1.00 85.06 81 GLU A C 1
ATOM 657 O O . GLU A 1 81 ? -9.512 -6.447 -8.626 1.00 85.06 81 GLU A O 1
ATOM 662 N N . TRP A 1 82 ? -8.829 -5.947 -10.711 1.00 89.31 82 TRP A N 1
ATOM 663 C CA . TRP A 1 82 ? -7.673 -5.128 -10.341 1.00 89.31 82 TRP A CA 1
ATOM 664 C C . TRP A 1 82 ? -8.023 -3.638 -10.301 1.00 89.31 82 TRP A C 1
ATOM 666 O O . TRP A 1 82 ? -7.302 -2.872 -9.665 1.00 89.31 82 TRP A O 1
ATOM 676 N N . ALA A 1 83 ? -9.138 -3.222 -10.911 1.00 85.38 83 ALA A N 1
ATOM 677 C CA . ALA A 1 83 ? -9.635 -1.842 -10.929 1.00 85.38 83 ALA A CA 1
ATOM 678 C C . ALA A 1 83 ? -10.289 -1.413 -9.600 1.00 85.38 83 ALA A C 1
ATOM 680 O O . ALA A 1 83 ? -11.258 -0.654 -9.563 1.00 85.38 83 ALA A O 1
ATOM 681 N N . LYS A 1 84 ? -9.797 -1.936 -8.471 1.00 72.25 84 LYS A N 1
ATOM 682 C CA . LYS A 1 84 ? -10.325 -1.591 -7.151 1.00 72.25 84 LYS A CA 1
ATOM 683 C C . LYS A 1 84 ? -10.014 -0.128 -6.866 1.00 72.25 84 LYS A C 1
ATOM 685 O O . LYS A 1 84 ? -8.843 0.254 -6.812 1.00 72.25 84 LYS A O 1
ATOM 690 N N . LYS A 1 85 ? -11.059 0.664 -6.608 1.00 66.06 85 LYS A N 1
ATOM 691 C CA . LYS A 1 85 ? -10.890 2.010 -6.057 1.00 66.06 85 LYS A CA 1
ATOM 692 C C . LYS A 1 85 ? -10.065 1.907 -4.768 1.00 66.06 85 LYS A C 1
ATOM 694 O O . LYS A 1 85 ? -10.294 0.964 -3.999 1.00 66.06 85 LYS A O 1
ATOM 699 N N . PRO A 1 86 ? -9.121 2.830 -4.515 1.00 62.34 86 PRO A N 1
ATOM 700 C CA . PRO A 1 86 ? -8.479 2.930 -3.214 1.00 62.34 86 PRO A CA 1
ATOM 701 C C . PRO A 1 86 ? -9.563 3.032 -2.143 1.00 62.34 86 PRO A C 1
ATOM 703 O O . PRO A 1 86 ? -10.172 4.081 -1.961 1.00 62.34 86 PRO A O 1
ATOM 706 N N . ARG A 1 87 ? -9.827 1.937 -1.428 1.00 59.44 87 ARG A N 1
ATOM 707 C CA . ARG A 1 87 ? -10.482 2.051 -0.134 1.00 59.44 87 ARG A CA 1
ATOM 708 C C . ARG A 1 87 ? -9.400 2.548 0.798 1.00 59.44 87 ARG A C 1
ATOM 710 O O . ARG A 1 87 ? -8.493 1.787 1.147 1.00 59.44 87 ARG A O 1
ATOM 717 N N . ALA A 1 88 ? -9.477 3.827 1.153 1.00 57.88 88 ALA A N 1
ATOM 718 C CA . ALA A 1 88 ? -8.853 4.276 2.379 1.00 57.88 88 ALA A CA 1
ATOM 719 C C . ALA A 1 88 ? -9.342 3.308 3.459 1.00 57.88 88 ALA A C 1
ATOM 721 O O . ALA A 1 88 ? -10.547 3.144 3.659 1.00 57.88 88 ALA A O 1
ATOM 722 N N . PHE A 1 89 ? -8.420 2.562 4.069 1.00 62.12 89 PHE A N 1
ATOM 723 C CA . PHE A 1 89 ? -8.774 1.930 5.327 1.00 62.12 89 PHE A CA 1
ATOM 724 C C . PHE A 1 89 ? -9.170 3.097 6.235 1.00 62.12 89 PHE A C 1
ATOM 726 O O . PHE A 1 89 ? -8.363 4.033 6.295 1.00 62.12 89 PHE A O 1
ATOM 733 N N . PRO A 1 90 ? -10.343 3.089 6.894 1.00 66.94 90 PRO A N 1
ATOM 734 C CA . PRO A 1 90 ? -10.806 4.240 7.661 1.00 66.94 90 PRO A CA 1
ATOM 735 C C . PRO A 1 90 ? -10.014 4.415 8.968 1.00 66.94 90 PRO A C 1
ATOM 737 O O . PRO A 1 90 ? -10.576 4.592 10.038 1.00 66.94 90 PRO A O 1
ATOM 740 N N . LEU A 1 91 ? -8.688 4.230 8.945 1.00 66.38 91 LEU A N 1
ATOM 741 C CA . LEU A 1 91 ? -7.843 4.232 10.134 1.00 66.38 91 LEU A CA 1
ATOM 742 C C . LEU A 1 91 ? -7.962 5.559 10.870 1.00 66.38 91 LEU A C 1
ATOM 744 O O . LEU A 1 91 ? -7.885 5.548 12.090 1.00 66.38 91 LEU A O 1
ATOM 748 N N . GLN A 1 92 ? -8.114 6.670 10.146 1.00 66.00 92 GLN A N 1
ATOM 749 C CA . GLN A 1 92 ? -8.298 7.983 10.758 1.00 66.00 92 GLN A CA 1
ATOM 750 C C . GLN A 1 92 ? -9.677 8.077 11.406 1.00 66.00 92 GLN A C 1
ATOM 752 O O . GLN A 1 92 ? -9.777 8.374 12.588 1.00 66.00 92 GLN A O 1
ATOM 757 N N . GLU A 1 93 ? -10.722 7.691 10.683 1.00 74.00 93 GLU A N 1
ATOM 758 C CA . GLU A 1 93 ? -12.096 7.700 11.173 1.00 74.00 93 GLU A CA 1
ATOM 759 C C . GLU A 1 93 ? -12.282 6.768 12.380 1.00 74.00 93 GLU A C 1
ATOM 761 O O . GLU A 1 93 ? -13.042 7.086 13.286 1.00 74.00 93 GLU A O 1
ATOM 766 N N . PHE A 1 94 ? -11.560 5.643 12.427 1.00 79.12 94 PHE A N 1
ATOM 767 C CA . PHE A 1 94 ? -11.531 4.728 13.570 1.00 79.12 94 PHE A CA 1
ATOM 768 C C . PHE A 1 94 ? -10.664 5.232 14.732 1.00 79.12 94 PHE A C 1
ATOM 770 O O . PHE A 1 94 ? -10.931 4.850 15.869 1.00 79.12 94 PHE A O 1
ATOM 777 N N . GLN A 1 95 ? -9.636 6.051 14.477 1.00 74.06 95 GLN A N 1
ATOM 778 C CA . GLN A 1 95 ? -8.798 6.639 15.532 1.00 74.06 95 GLN A CA 1
ATOM 779 C C . GLN A 1 95 ? -9.554 7.677 16.362 1.00 74.06 95 GLN A C 1
ATOM 781 O O . GLN A 1 95 ? -9.280 7.801 17.553 1.00 74.06 95 GLN A O 1
ATOM 786 N N . ASP A 1 96 ? -10.513 8.372 15.752 1.00 84.81 96 ASP A N 1
ATOM 787 C CA . ASP A 1 96 ? -11.299 9.416 16.415 1.00 84.81 96 ASP A CA 1
ATOM 788 C C . ASP A 1 96 ? -12.499 8.863 17.210 1.00 84.81 96 ASP A C 1
ATOM 790 O O . ASP A 1 96 ? -13.174 9.605 17.927 1.00 84.81 96 ASP A O 1
ATOM 794 N N . LEU A 1 97 ? -12.783 7.558 17.109 1.00 87.31 97 LEU A N 1
ATOM 795 C CA . LEU A 1 97 ? -13.878 6.934 17.848 1.00 87.31 97 LEU A CA 1
ATOM 796 C C . LEU A 1 97 ? -13.545 6.784 19.333 1.00 87.31 97 LEU A C 1
ATOM 798 O O . LEU A 1 97 ? -12.459 6.359 19.728 1.00 87.31 97 LEU A O 1
ATOM 802 N N . THR A 1 98 ? -14.547 7.024 20.176 1.00 91.62 98 THR A N 1
ATOM 803 C CA . THR A 1 98 ? -14.486 6.630 21.588 1.00 91.62 98 THR A CA 1
ATOM 804 C C . THR A 1 98 ? -14.465 5.100 21.730 1.00 91.62 98 THR A C 1
ATOM 806 O O . THR A 1 98 ? -14.938 4.395 20.832 1.00 91.62 98 THR A O 1
ATOM 809 N N . PRO A 1 99 ? -14.010 4.548 22.875 1.00 91.00 99 PRO A N 1
ATOM 810 C CA . PRO A 1 99 ? -14.009 3.099 23.096 1.00 91.00 99 PRO A CA 1
ATOM 811 C C . PRO A 1 99 ? -15.372 2.432 22.849 1.00 91.00 99 PRO A C 1
ATOM 813 O O . PRO A 1 99 ? -15.444 1.418 22.162 1.00 91.00 99 PRO A O 1
ATOM 816 N N . ALA A 1 100 ? -16.466 3.045 23.315 1.00 93.56 100 ALA A N 1
ATOM 817 C CA . ALA A 1 100 ? -17.819 2.523 23.110 1.00 93.56 100 ALA A CA 1
ATOM 818 C C . ALA A 1 100 ? -18.238 2.517 21.626 1.00 93.56 100 ALA A C 1
ATOM 820 O O . ALA A 1 100 ? -18.870 1.573 21.151 1.00 93.56 100 ALA A O 1
ATOM 821 N N . GLN A 1 101 ? -17.869 3.555 20.870 1.00 92.31 101 GLN A N 1
ATOM 822 C CA . GLN A 1 101 ? -18.143 3.623 19.432 1.00 92.31 101 GLN A CA 1
ATOM 823 C C . GLN A 1 101 ? -17.310 2.605 18.650 1.00 92.31 101 GLN A C 1
ATOM 825 O O . GLN A 1 101 ? -17.809 2.015 17.692 1.00 92.31 101 GLN A O 1
ATOM 830 N N . LEU A 1 102 ? -16.067 2.363 19.070 1.00 90.25 102 LEU A N 1
ATOM 831 C CA . LEU A 1 102 ? -15.207 1.357 18.463 1.00 90.25 102 LEU A CA 1
ATOM 832 C C . LEU A 1 102 ? -15.756 -0.058 18.691 1.00 90.25 102 LEU A C 1
ATOM 834 O O . LEU A 1 102 ? -15.803 -0.845 17.747 1.00 90.25 102 LEU A O 1
ATOM 838 N N . GLU A 1 103 ? -16.232 -0.370 19.899 1.00 91.94 103 GLU A N 1
ATOM 839 C CA . GLU A 1 103 ? -16.900 -1.647 20.188 1.00 91.94 103 GLU A CA 1
ATOM 840 C C . GLU A 1 103 ? -18.159 -1.839 19.335 1.00 91.94 103 GLU A C 1
ATOM 842 O O . GLU A 1 103 ? -18.346 -2.894 18.723 1.00 91.94 103 GLU A O 1
ATOM 847 N N . ALA A 1 104 ? -18.996 -0.803 19.224 1.00 92.75 10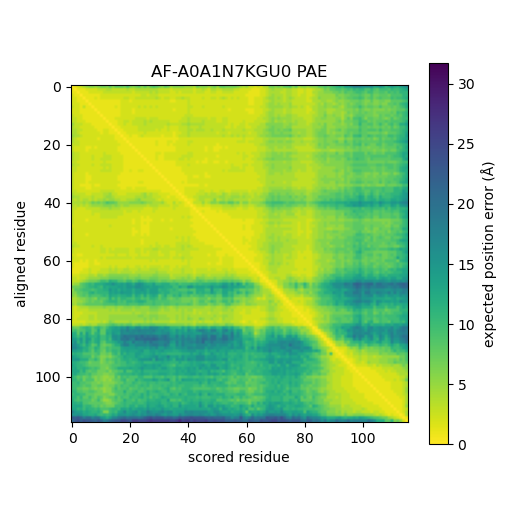4 ALA A N 1
ATOM 848 C CA . ALA A 1 104 ? -20.184 -0.839 18.375 1.00 92.75 104 ALA A CA 1
ATOM 849 C C . ALA A 1 104 ? -19.824 -1.065 16.896 1.00 92.75 104 ALA A C 1
ATOM 851 O O . ALA A 1 104 ? -20.451 -1.886 16.222 1.00 92.75 104 ALA A O 1
ATOM 852 N N . ALA A 1 105 ? -18.780 -0.393 16.401 1.00 90.25 105 ALA A N 1
ATOM 853 C CA . ALA A 1 105 ? -18.284 -0.575 15.043 1.00 90.25 105 ALA A CA 1
ATOM 854 C C . ALA A 1 105 ? -17.760 -2.002 14.812 1.00 90.25 105 ALA A C 1
AT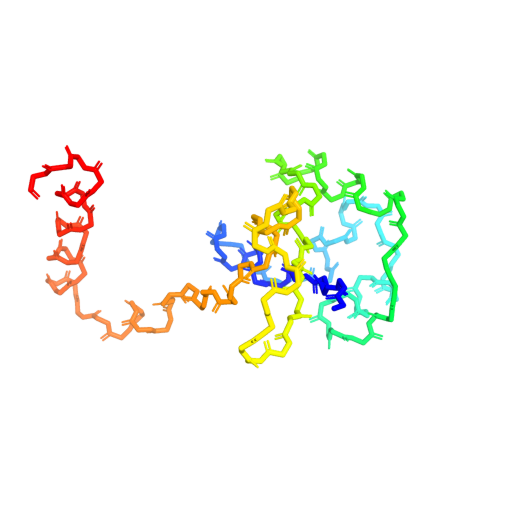OM 856 O O . ALA A 1 105 ? -18.086 -2.620 13.799 1.00 90.25 105 ALA A O 1
ATOM 857 N N . GLN A 1 106 ? -17.006 -2.565 15.760 1.00 89.19 106 GLN A N 1
ATOM 858 C CA . GLN A 1 106 ? -16.527 -3.947 15.684 1.00 89.19 106 GLN A CA 1
ATOM 859 C C . GLN A 1 106 ? -17.680 -4.956 15.658 1.00 89.19 106 GLN A C 1
ATOM 861 O O . GLN A 1 106 ? -17.659 -5.889 14.852 1.00 89.19 106 GLN A O 1
ATOM 866 N N . ALA A 1 107 ? -18.697 -4.765 16.501 1.00 92.38 107 ALA A N 1
ATOM 867 C CA . ALA A 1 107 ? -19.882 -5.617 16.521 1.00 92.38 107 ALA A CA 1
ATOM 868 C C . ALA A 1 107 ? -20.660 -5.542 15.197 1.00 92.38 107 ALA A C 1
ATOM 870 O O . ALA A 1 107 ? -21.068 -6.575 14.666 1.00 92.38 107 ALA A O 1
ATOM 871 N N . ALA A 1 108 ? -20.822 -4.341 14.634 1.00 91.06 108 ALA A N 1
ATOM 872 C CA . ALA A 1 108 ? -21.464 -4.148 13.337 1.00 91.06 108 ALA A CA 1
ATOM 873 C C . ALA A 1 108 ? -20.683 -4.830 12.201 1.00 91.06 108 ALA A C 1
ATOM 875 O O . ALA A 1 108 ? -21.271 -5.558 11.405 1.00 91.06 108 ALA A O 1
ATOM 876 N N . ILE A 1 109 ? -19.356 -4.661 12.160 1.00 90.12 109 ILE A N 1
ATOM 877 C CA . ILE A 1 109 ? -18.490 -5.300 11.157 1.00 90.12 109 ILE A CA 1
ATOM 878 C C . ILE A 1 109 ? -18.619 -6.828 11.215 1.00 90.12 109 ILE A C 1
ATOM 880 O O . ILE A 1 109 ? -18.730 -7.460 10.167 1.00 90.12 109 ILE A O 1
ATOM 884 N N . ARG A 1 110 ? -18.644 -7.426 12.415 1.00 90.81 110 ARG A N 1
ATOM 885 C CA . ARG A 1 110 ? -18.809 -8.883 12.568 1.00 90.81 110 ARG A CA 1
ATOM 886 C C . ARG A 1 110 ? -20.134 -9.378 11.995 1.00 90.81 110 ARG A C 1
ATOM 888 O O . ARG A 1 110 ? -20.114 -10.318 11.210 1.00 90.81 110 ARG A O 1
ATOM 895 N N . ARG A 1 111 ? -21.248 -8.702 12.296 1.00 93.25 111 ARG A N 1
ATOM 896 C CA . ARG A 1 111 ? -22.575 -9.063 11.758 1.00 93.25 111 ARG A CA 1
ATOM 897 C C . ARG A 1 111 ? -22.599 -9.058 10.230 1.00 93.25 111 ARG A C 1
ATOM 899 O O . ARG A 1 111 ? -23.027 -10.034 9.627 1.00 93.25 111 ARG A O 1
ATOM 906 N N . ILE A 1 112 ? -22.028 -8.017 9.617 1.00 91.06 112 ILE A N 1
ATOM 907 C CA . ILE A 1 112 ? -21.947 -7.892 8.154 1.00 91.06 112 ILE A CA 1
ATOM 908 C C . ILE A 1 112 ? -21.124 -9.033 7.538 1.00 91.06 112 ILE A C 1
ATOM 910 O O . ILE A 1 112 ? -21.503 -9.567 6.499 1.00 91.06 112 ILE A O 1
ATOM 914 N N . ILE A 1 113 ? -19.997 -9.405 8.156 1.00 89.00 113 ILE A N 1
ATOM 915 C CA . ILE A 1 113 ? -19.136 -10.495 7.665 1.00 89.00 113 ILE A CA 1
ATOM 916 C C . ILE A 1 113 ? -19.831 -11.856 7.804 1.00 89.00 113 ILE A C 1
ATOM 918 O O . ILE A 1 113 ? -19.684 -12.707 6.930 1.00 89.00 113 ILE A O 1
ATOM 922 N N . GLU A 1 114 ? -20.580 -12.058 8.886 1.00 91.50 114 GLU A N 1
ATOM 923 C CA . GLU A 1 114 ? -21.310 -13.298 9.176 1.00 91.50 114 GLU A CA 1
ATOM 924 C C . GLU A 1 114 ? -22.638 -13.414 8.404 1.00 91.50 114 GLU A C 1
ATOM 926 O O . GLU A 1 114 ? -23.220 -14.495 8.362 1.00 91.50 114 GLU A O 1
ATOM 931 N N . GLY A 1 115 ? -23.092 -12.337 7.751 1.00 75.88 115 GLY A N 1
ATOM 932 C CA . GLY A 1 115 ? -24.310 -12.316 6.937 1.00 75.88 115 GLY A CA 1
ATOM 933 C C . GLY A 1 115 ? -25.612 -12.122 7.723 1.00 75.88 115 GLY A C 1
ATOM 934 O O . GLY A 1 115 ? -26.663 -12.513 7.218 1.00 75.88 115 GLY A O 1
ATOM 935 N N . ASN A 1 116 ? -25.543 -11.536 8.927 1.00 54.34 116 ASN A N 1
ATOM 936 C CA . ASN A 1 116 ? -26.692 -11.195 9.782 1.00 54.34 116 ASN A CA 1
ATOM 937 C C . ASN A 1 116 ? -27.075 -9.713 9.700 1.00 54.34 116 ASN A C 1
ATOM 939 O O . ASN A 1 116 ? -26.157 -8.858 9.702 1.00 54.34 116 ASN A O 1
#

Sequence (116 aa):
MFVFQIREYFLQKGMKPSVYTLMKMGIAQKSAYNYLSGKAMSIRPDHLYKMCTFLNCTPKELLRLDLPEDDASLENHPLKEWAKKPRAFPLQEFQDLTPAQLEAAQAAIRRIIEGN

InterPro domains:
  IPR001387 Cro/C1-type, helix-turn-helix domain [PF13443] (8-65)
  IPR001387 Cro/C1-type, helix-turn-helix domain [PS50943] (24-62)
  IPR001387 Cro/C1-type, helix-turn-helix domain [cd00093] (5-62)

Organism: NCBI:txid713588

pLDDT: mean 88.02, std 9.51, range [54.34, 97.62]

Radius of gyration: 16.93 Å; Cα contacts (8 Å, |Δi|>4): 87; chains: 1; bounding box: 45×23×44 Å

Foldseek 3Di:
DKAFDVCQLCVVVVHHQDLVVLVVLVDDSVRSVCRNVSVDPDDDPVSLVSCCVVVVHDSLSRIADDDPPPDCVCVPPPNVSRNDDPPRPVVVVLVPDDPVRNVVVVVVVVCVVVVD